Protein AF-A0A969BXG9-F1 (afdb_monomer)

pLDDT: mean 94.07, std 4.61, range [75.12, 98.62]

Radius of gyration: 16.67 Å; Cα contacts (8 Å, |Δi|>4): 117; chains: 1; bounding box: 41×25×50 Å

Nearest PDB structures (foldseek):
  7q1f-assembly1_D  TM=4.682E-01  e=5.536E-02  synthetic construct
  7p0h-assembly2_B  TM=5.120E-01  e=1.020E-01  synthetic construct
  6gx7-assembly2_F  TM=4.662E-01  e=1.612E-01  synthetic construct
  4xvp-assembly3_F  TM=4.570E-01  e=4.695E-01  synthetic construct
  4xl5-assembly1_C  TM=4.789E-01  e=8.647E-01  synthetic construct

Structure (mmCIF, N/CA/C/O backbone):
data_AF-A0A969BXG9-F1
#
_entry.id   AF-A0A969BXG9-F1
#
loop_
_atom_site.group_PDB
_atom_site.id
_atom_site.type_symbol
_atom_site.label_atom_id
_atom_site.label_alt_id
_atom_site.label_comp_id
_atom_site.label_asym_id
_atom_site.label_entity_id
_atom_site.label_seq_id
_atom_site.pdbx_PDB_ins_code
_atom_site.Cartn_x
_atom_site.Cartn_y
_atom_site.Cartn_z
_atom_site.occupancy
_atom_site.B_iso_or_equiv
_atom_site.auth_seq_id
_atom_site.auth_comp_id
_atom_site.auth_asym_id
_atom_site.auth_atom_id
_atom_site.pdbx_PDB_model_num
ATOM 1 N N . MET A 1 1 ? 22.094 8.170 -8.295 1.00 75.12 1 MET A N 1
ATOM 2 C CA . MET A 1 1 ? 21.754 6.848 -8.864 1.00 75.12 1 MET A CA 1
ATOM 3 C C . MET A 1 1 ? 21.873 6.919 -10.379 1.00 75.12 1 MET A C 1
ATOM 5 O O . MET A 1 1 ? 21.430 7.909 -10.946 1.00 75.12 1 MET A O 1
ATOM 9 N N . LYS A 1 2 ? 22.481 5.921 -11.031 1.00 87.69 2 LYS A N 1
ATOM 10 C CA . LYS A 1 2 ? 22.507 5.806 -12.498 1.00 87.69 2 LYS A CA 1
ATOM 11 C C . LYS A 1 2 ? 21.733 4.547 -12.877 1.00 87.69 2 LYS A C 1
ATOM 13 O O . LYS A 1 2 ? 22.142 3.460 -12.489 1.00 87.69 2 LYS A O 1
ATOM 18 N N . VAL A 1 3 ? 20.622 4.705 -13.590 1.00 90.44 3 VAL A N 1
ATOM 19 C CA . VAL A 1 3 ? 19.764 3.586 -14.006 1.00 90.44 3 VAL A CA 1
ATOM 20 C C . VAL A 1 3 ? 20.215 3.099 -15.380 1.00 90.44 3 VAL A C 1
ATOM 22 O O . VAL A 1 3 ? 20.352 3.900 -16.306 1.00 90.44 3 VAL A O 1
ATOM 25 N N . ASN A 1 4 ? 20.455 1.793 -15.524 1.00 93.38 4 ASN A N 1
ATOM 26 C CA . ASN A 1 4 ? 20.620 1.178 -16.837 1.00 93.38 4 ASN A CA 1
ATOM 27 C C . ASN A 1 4 ? 19.242 0.778 -17.378 1.00 93.38 4 ASN A C 1
ATOM 29 O O . ASN A 1 4 ? 18.777 -0.338 -17.155 1.00 93.38 4 ASN A O 1
ATOM 33 N N . TRP A 1 5 ? 18.605 1.705 -18.093 1.00 91.69 5 TRP A N 1
ATOM 34 C CA . TRP A 1 5 ? 17.248 1.538 -18.618 1.00 91.69 5 TRP A CA 1
ATOM 35 C C . TRP A 1 5 ? 17.080 0.299 -19.501 1.00 91.69 5 TRP A C 1
ATOM 37 O O . TRP A 1 5 ? 16.041 -0.345 -19.447 1.00 91.69 5 TRP A O 1
ATOM 47 N N . SER A 1 6 ? 18.113 -0.081 -20.261 1.00 91.50 6 SER A N 1
ATOM 48 C CA . SER A 1 6 ? 18.053 -1.254 -21.142 1.00 91.50 6 SER A CA 1
ATOM 49 C C . SER A 1 6 ? 18.028 -2.584 -20.385 1.00 91.50 6 SER A C 1
ATOM 51 O O . SER A 1 6 ? 17.373 -3.523 -20.829 1.00 91.50 6 SER A O 1
ATOM 53 N N . ILE A 1 7 ? 18.720 -2.671 -19.243 1.00 91.56 7 ILE A N 1
ATOM 54 C CA . ILE A 1 7 ? 18.687 -3.859 -18.380 1.00 91.56 7 ILE A CA 1
ATOM 55 C C . ILE A 1 7 ? 17.342 -3.918 -17.659 1.00 91.56 7 ILE A C 1
ATOM 57 O O . ILE A 1 7 ? 16.661 -4.935 -17.736 1.00 91.56 7 ILE A O 1
ATOM 61 N N . LEU A 1 8 ? 16.916 -2.800 -17.067 1.00 92.19 8 LEU A N 1
ATOM 62 C CA . LEU A 1 8 ? 15.654 -2.717 -16.333 1.00 92.19 8 LEU A CA 1
ATOM 63 C C . LEU A 1 8 ? 14.441 -3.055 -17.215 1.00 92.19 8 LEU A C 1
ATOM 65 O O . LEU A 1 8 ? 13.549 -3.789 -16.800 1.00 92.19 8 LEU A O 1
ATOM 69 N N . ALA A 1 9 ? 14.427 -2.580 -18.463 1.00 92.31 9 ALA A N 1
ATOM 70 C CA . ALA A 1 9 ? 13.372 -2.913 -19.416 1.00 92.31 9 ALA A CA 1
ATOM 71 C C . ALA A 1 9 ? 13.331 -4.416 -19.758 1.00 92.31 9 ALA A C 1
ATOM 73 O O . ALA A 1 9 ? 12.254 -4.969 -19.974 1.00 92.31 9 ALA A O 1
ATOM 74 N N . ARG A 1 10 ? 14.479 -5.111 -19.776 1.00 91.06 10 ARG A N 1
ATOM 75 C CA . ARG A 1 10 ? 14.521 -6.574 -19.968 1.00 91.06 10 ARG A CA 1
ATOM 76 C C . ARG A 1 10 ? 14.022 -7.323 -18.739 1.00 91.06 10 ARG A C 1
ATOM 78 O O . ARG A 1 10 ? 13.268 -8.276 -18.890 1.00 91.06 10 ARG A O 1
ATOM 85 N N . GLU A 1 11 ? 14.413 -6.889 -17.544 1.00 89.94 11 GLU A N 1
ATOM 86 C CA . GLU A 1 11 ? 13.972 -7.487 -16.275 1.00 89.94 11 GLU A CA 1
ATOM 87 C C . GLU A 1 11 ? 12.454 -7.385 -16.092 1.00 89.94 11 GLU A C 1
ATOM 89 O O . GLU A 1 11 ? 11.818 -8.330 -15.631 1.00 89.94 11 GLU A O 1
ATOM 94 N N . LEU A 1 12 ? 11.864 -6.267 -16.520 1.00 88.50 12 LEU A N 1
ATOM 95 C CA . LEU A 1 12 ? 10.418 -6.039 -16.488 1.00 88.50 12 LEU A CA 1
ATOM 96 C C . LEU A 1 12 ? 9.681 -6.594 -17.718 1.00 88.50 12 LEU A C 1
ATOM 98 O O . LEU A 1 12 ? 8.464 -6.452 -17.819 1.00 88.50 12 LEU A O 1
ATOM 102 N N . GLY A 1 13 ? 10.398 -7.209 -18.665 1.00 90.38 13 GLY A N 1
ATOM 103 C CA . GLY A 1 13 ? 9.819 -7.780 -19.882 1.00 90.38 13 GLY A CA 1
ATOM 104 C C . GLY A 1 13 ? 9.213 -6.751 -20.843 1.00 90.38 13 GLY A C 1
ATOM 105 O O . GLY A 1 13 ? 8.409 -7.117 -21.697 1.00 90.38 13 GLY A O 1
ATOM 106 N N . THR A 1 14 ? 9.574 -5.470 -20.718 1.00 92.19 14 THR A N 1
ATOM 107 C CA . THR A 1 14 ? 9.090 -4.392 -21.594 1.00 92.19 14 THR A CA 1
ATOM 108 C C . THR A 1 14 ? 9.941 -4.211 -22.845 1.00 92.19 14 THR A C 1
ATOM 110 O O . THR A 1 14 ? 9.475 -3.594 -23.798 1.00 92.19 14 THR A O 1
ATOM 113 N N . LEU A 1 15 ? 11.151 -4.776 -22.873 1.00 92.50 15 LEU A N 1
ATOM 114 C CA . LEU A 1 15 ? 11.992 -4.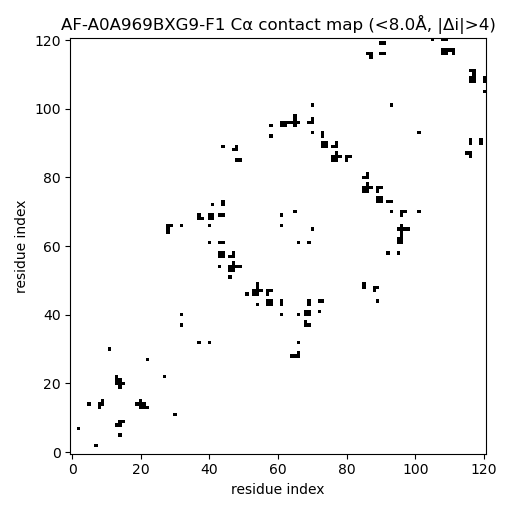876 -24.065 1.00 92.50 15 LEU A CA 1
ATOM 115 C C . LEU A 1 15 ? 12.041 -6.334 -24.541 1.00 92.50 15 LEU A C 1
ATOM 117 O O . LEU A 1 15 ? 12.740 -7.159 -23.947 1.00 92.50 15 LEU A O 1
ATOM 121 N N . ILE A 1 16 ? 11.295 -6.641 -25.606 1.00 81.31 16 ILE A N 1
ATOM 122 C CA . ILE A 1 16 ? 11.150 -8.003 -26.150 1.00 81.31 16 ILE A CA 1
ATOM 123 C C . ILE A 1 16 ? 12.344 -8.341 -27.053 1.00 81.31 16 ILE A C 1
ATOM 125 O O . ILE A 1 16 ? 12.943 -9.410 -26.937 1.00 81.31 16 ILE A O 1
ATOM 129 N N . ASP A 1 17 ? 12.735 -7.401 -27.914 1.00 82.62 17 ASP A N 1
ATOM 130 C CA . ASP A 1 17 ? 13.922 -7.474 -28.768 1.00 82.62 17 ASP A CA 1
ATOM 13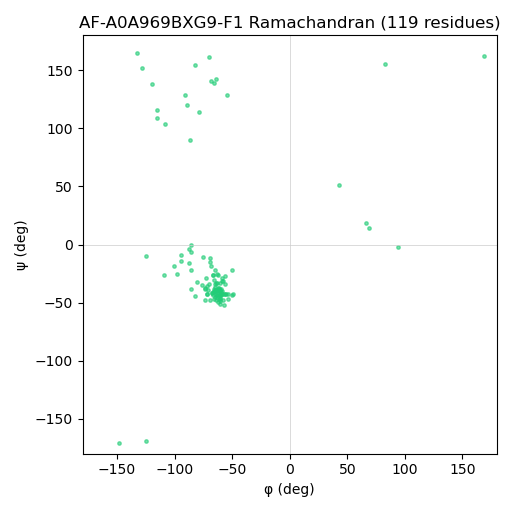1 C C . ASP A 1 17 ? 14.507 -6.067 -29.005 1.00 82.62 17 ASP A C 1
ATOM 133 O O . ASP A 1 17 ? 14.132 -5.110 -28.335 1.00 82.62 17 ASP A O 1
ATOM 137 N N . SER A 1 18 ? 15.479 -5.922 -29.910 1.00 77.31 18 SER A N 1
ATOM 138 C CA . SER A 1 18 ? 16.149 -4.637 -30.163 1.00 77.31 18 SER A CA 1
ATOM 139 C C . SER A 1 18 ? 15.282 -3.562 -30.832 1.00 77.31 18 SER A C 1
ATOM 141 O O . SER A 1 18 ? 15.737 -2.426 -30.929 1.00 77.31 18 SER A O 1
ATOM 143 N N . GLN A 1 19 ? 14.103 -3.905 -31.354 1.00 80.62 19 GLN A N 1
ATOM 144 C CA . GLN A 1 19 ? 13.203 -2.977 -32.052 1.00 80.62 19 GLN A CA 1
ATOM 145 C C . GLN A 1 19 ? 11.785 -2.938 -31.470 1.00 80.62 19 GLN A C 1
ATOM 147 O O . GLN A 1 19 ? 11.006 -2.069 -31.853 1.00 80.62 19 GLN A O 1
ATOM 152 N N . ASN A 1 20 ? 11.446 -3.852 -30.560 1.00 88.19 20 ASN A N 1
ATOM 153 C CA . ASN A 1 20 ? 10.117 -3.959 -29.979 1.00 88.19 20 ASN A CA 1
ATOM 154 C C . ASN A 1 20 ? 10.138 -3.669 -28.471 1.00 88.19 20 ASN A C 1
ATOM 156 O O . ASN A 1 20 ? 10.629 -4.476 -27.671 1.00 88.19 20 ASN A O 1
ATOM 160 N N . GLU A 1 21 ? 9.580 -2.517 -28.097 1.00 91.88 21 GLU A N 1
ATOM 161 C CA . GLU A 1 21 ? 9.469 -2.057 -26.715 1.00 91.88 21 GLU A CA 1
ATOM 162 C C . GLU A 1 21 ? 8.039 -1.640 -26.353 1.00 91.88 21 GLU A C 1
ATOM 164 O O . GLU A 1 21 ? 7.249 -1.213 -27.197 1.00 91.88 21 GLU A O 1
ATOM 169 N N . MET A 1 22 ? 7.710 -1.764 -25.069 1.00 90.06 22 MET A N 1
ATOM 170 C CA . MET A 1 22 ? 6.418 -1.399 -24.502 1.00 90.06 22 MET A CA 1
ATOM 171 C C . MET A 1 22 ? 6.588 -0.324 -23.432 1.00 90.06 22 MET A C 1
ATOM 173 O O . MET A 1 22 ? 7.464 -0.399 -22.572 1.00 90.06 22 MET A O 1
ATOM 177 N N . GLY A 1 23 ? 5.689 0.655 -23.450 1.00 89.56 23 GLY A N 1
ATOM 178 C CA . GLY A 1 23 ? 5.583 1.689 -22.429 1.00 89.56 23 GLY A CA 1
ATOM 179 C C . GLY A 1 23 ? 4.138 1.863 -21.981 1.00 89.56 23 GLY A C 1
ATOM 180 O O . GLY A 1 23 ? 3.203 1.404 -22.633 1.00 89.56 23 GLY A O 1
ATOM 181 N N . GLY A 1 24 ? 3.944 2.530 -20.849 1.00 91.25 24 GLY A N 1
ATOM 182 C CA . GLY A 1 24 ? 2.616 2.808 -20.314 1.00 91.25 24 GLY A CA 1
ATOM 183 C C . GLY A 1 24 ? 2.685 3.340 -18.891 1.00 91.25 24 GLY A C 1
ATOM 184 O O . GLY A 1 24 ? 3.700 3.181 -18.214 1.00 91.25 24 GLY A O 1
ATOM 185 N N . SER A 1 25 ? 1.606 3.972 -18.430 1.00 89.06 25 SER A N 1
ATOM 186 C CA . SER A 1 25 ? 1.543 4.525 -17.072 1.00 89.06 25 SER A CA 1
ATOM 187 C C . SER A 1 25 ? 1.717 3.445 -16.002 1.00 89.06 25 SER A C 1
ATOM 189 O O . SER A 1 25 ? 2.505 3.640 -15.081 1.00 89.06 25 SER A O 1
ATOM 191 N N . ASP A 1 26 ? 1.076 2.286 -16.171 1.00 88.31 26 ASP A N 1
ATOM 192 C CA . ASP A 1 26 ? 1.184 1.164 -15.229 1.00 88.31 26 ASP A CA 1
ATOM 193 C C . ASP A 1 26 ? 2.606 0.586 -15.185 1.00 88.31 26 ASP A C 1
ATOM 195 O O . ASP A 1 26 ? 3.121 0.283 -14.111 1.00 88.31 26 ASP A O 1
ATOM 199 N N . LEU A 1 27 ? 3.274 0.483 -16.340 1.00 91.31 27 LEU A N 1
ATOM 200 C CA . LEU A 1 27 ? 4.674 0.054 -16.418 1.00 91.31 27 LEU A CA 1
ATOM 201 C C . LEU A 1 27 ? 5.608 1.080 -15.765 1.00 91.31 27 LEU A C 1
ATOM 203 O O . LEU A 1 27 ? 6.518 0.703 -15.033 1.00 91.31 27 LEU A O 1
ATOM 207 N N . GLY A 1 28 ? 5.365 2.377 -15.973 1.00 92.94 28 GLY A N 1
ATOM 208 C CA . GLY A 1 28 ? 6.130 3.445 -15.328 1.00 92.94 28 GLY A CA 1
ATOM 209 C C . GLY A 1 28 ? 6.007 3.417 -13.803 1.00 92.94 28 GLY A C 1
ATOM 210 O O . GLY A 1 28 ? 6.998 3.595 -13.099 1.00 92.94 28 GLY A O 1
ATOM 211 N N . ILE A 1 29 ? 4.814 3.128 -13.287 1.00 90.50 29 ILE A N 1
ATOM 212 C CA . ILE A 1 29 ? 4.580 2.926 -11.855 1.00 90.50 29 ILE A CA 1
ATOM 213 C C . ILE A 1 29 ? 5.350 1.706 -11.336 1.00 90.50 29 ILE A C 1
ATOM 215 O O . ILE A 1 29 ? 6.047 1.821 -10.332 1.00 90.50 29 ILE A O 1
ATOM 219 N N . GLN A 1 30 ? 5.281 0.566 -12.031 1.00 89.75 30 GLN A N 1
ATOM 220 C CA . GLN A 1 30 ? 6.016 -0.646 -11.641 1.00 89.75 30 GLN A CA 1
ATOM 221 C C . GLN A 1 30 ? 7.531 -0.416 -11.617 1.00 89.75 30 GLN A C 1
ATOM 223 O O . GLN A 1 30 ? 8.213 -0.885 -10.709 1.00 89.75 30 GLN A O 1
ATOM 228 N N . VAL A 1 31 ? 8.059 0.353 -12.574 1.00 93.88 31 VAL A N 1
ATOM 2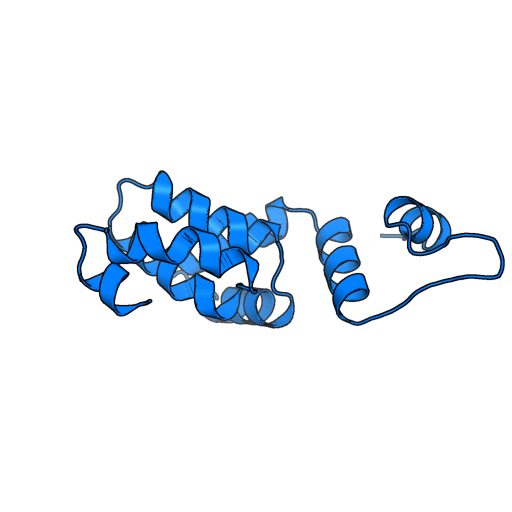29 C CA . VAL A 1 31 ? 9.463 0.784 -12.594 1.00 93.88 31 VAL A CA 1
ATOM 230 C C . VAL A 1 31 ? 9.804 1.623 -11.363 1.00 93.88 31 VAL A C 1
ATOM 232 O O . VAL A 1 31 ? 10.832 1.385 -10.735 1.00 93.88 31 VAL A O 1
ATOM 235 N N . ILE A 1 32 ? 8.967 2.604 -11.010 1.00 94.38 32 ILE A N 1
ATOM 236 C CA . ILE A 1 32 ? 9.187 3.434 -9.817 1.00 94.38 32 ILE A CA 1
ATOM 237 C C . ILE A 1 32 ? 9.183 2.558 -8.565 1.00 94.38 32 ILE A C 1
ATOM 239 O O . ILE A 1 32 ? 10.063 2.711 -7.719 1.00 94.38 32 ILE A O 1
ATOM 243 N N . GLU A 1 33 ? 8.239 1.620 -8.473 1.00 93.38 33 GLU A N 1
ATOM 244 C CA . GLU A 1 33 ? 8.170 0.687 -7.355 1.00 93.38 33 GLU A CA 1
ATOM 245 C C . GLU A 1 33 ? 9.439 -0.167 -7.250 1.00 93.38 33 GLU A C 1
ATOM 247 O O . GLU A 1 33 ? 10.039 -0.269 -6.182 1.00 93.38 33 GLU A O 1
ATOM 252 N N . HIS A 1 34 ? 9.905 -0.702 -8.378 1.00 92.56 34 HIS A N 1
ATOM 253 C CA . HIS A 1 34 ? 11.135 -1.482 -8.452 1.00 92.56 34 HIS A CA 1
ATOM 254 C C . HIS A 1 34 ? 12.379 -0.671 -8.049 1.00 92.56 34 HIS A C 1
ATOM 256 O O . HIS A 1 34 ? 13.239 -1.177 -7.335 1.00 92.56 34 HIS A O 1
ATOM 262 N N . LEU A 1 35 ? 12.484 0.589 -8.485 1.00 94.31 35 LEU A N 1
ATOM 263 C CA . LEU A 1 35 ? 13.640 1.448 -8.203 1.00 94.31 35 LEU A CA 1
ATOM 264 C C . LEU A 1 35 ? 13.712 1.912 -6.744 1.00 94.31 35 LEU A C 1
ATOM 266 O O . LEU A 1 35 ? 14.812 2.085 -6.221 1.00 94.31 35 LEU A O 1
ATOM 270 N N . LEU A 1 36 ? 12.563 2.166 -6.115 1.00 94.56 36 LEU A N 1
ATOM 271 C CA . LEU A 1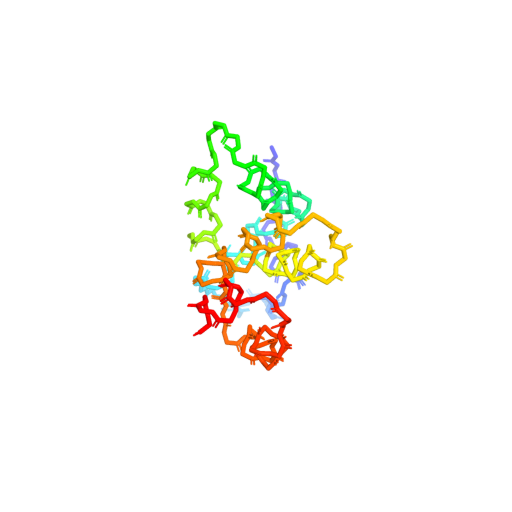 36 ? 12.491 2.604 -4.718 1.00 94.56 36 LEU A CA 1
ATOM 272 C C . LEU A 1 36 ? 12.492 1.426 -3.732 1.00 94.56 36 LEU A C 1
ATOM 274 O O . LEU A 1 36 ? 12.885 1.607 -2.582 1.00 94.56 36 LEU A O 1
ATOM 278 N N . GLY A 1 37 ? 12.106 0.233 -4.191 1.00 95.12 37 GLY A N 1
ATOM 279 C CA . GLY A 1 37 ? 11.975 -0.967 -3.371 1.00 95.12 37 GLY A CA 1
ATOM 280 C C . GLY A 1 37 ? 10.637 -1.032 -2.632 1.00 95.12 37 GLY A C 1
ATOM 281 O O . GLY A 1 37 ? 10.005 -0.010 -2.363 1.00 95.12 37 GLY A O 1
ATOM 282 N N . SER A 1 38 ? 10.209 -2.250 -2.285 1.00 95.19 38 SER A N 1
ATOM 283 C CA . SER A 1 38 ? 8.974 -2.487 -1.520 1.00 95.19 38 SER A CA 1
ATOM 284 C C . SER A 1 38 ? 8.977 -1.744 -0.188 1.00 95.19 38 SER A C 1
ATOM 286 O O . SER A 1 38 ? 7.994 -1.086 0.147 1.00 95.19 38 SER A O 1
ATOM 288 N N . ASP A 1 39 ? 10.114 -1.765 0.508 1.00 97.50 39 ASP A N 1
ATOM 289 C CA . ASP A 1 39 ? 10.279 -1.204 1.847 1.00 97.50 39 ASP A CA 1
ATOM 290 C C . ASP A 1 39 ? 9.948 0.293 1.890 1.00 97.50 39 ASP A C 1
ATOM 292 O O . ASP A 1 39 ? 9.465 0.786 2.905 1.00 97.50 39 ASP A O 1
ATOM 296 N N . PHE A 1 40 ? 10.180 1.032 0.797 1.00 97.75 40 PHE A N 1
ATOM 297 C CA . PHE A 1 40 ? 9.831 2.451 0.716 1.00 97.75 40 PHE A CA 1
ATOM 298 C C . PHE A 1 40 ? 8.316 2.669 0.835 1.00 97.75 40 PHE A C 1
ATOM 300 O O . PHE A 1 40 ? 7.863 3.569 1.542 1.00 97.75 40 PHE A O 1
ATOM 307 N N . PHE A 1 41 ? 7.517 1.845 0.155 1.00 97.69 41 PHE A N 1
ATOM 308 C CA . PHE A 1 41 ? 6.058 1.965 0.183 1.00 97.69 41 PHE A CA 1
ATOM 309 C C . PHE A 1 41 ? 5.455 1.336 1.431 1.00 97.69 41 PHE A C 1
ATOM 311 O O . PHE A 1 41 ? 4.451 1.842 1.924 1.00 97.69 41 PHE A O 1
ATOM 318 N N . GLU A 1 42 ? 6.070 0.279 1.958 1.00 97.94 42 GLU A N 1
ATOM 319 C CA . GLU A 1 42 ? 5.707 -0.304 3.251 1.00 97.94 42 GLU A CA 1
ATOM 320 C C . GLU A 1 42 ? 5.882 0.732 4.371 1.00 97.94 42 GLU A C 1
ATOM 322 O O . GLU A 1 42 ? 4.934 0.996 5.108 1.00 97.94 42 GLU A O 1
ATOM 327 N N . GLN A 1 43 ? 7.014 1.442 4.404 1.00 98.12 43 GLN A N 1
ATOM 328 C CA . GLN A 1 43 ? 7.239 2.557 5.333 1.00 98.12 43 GLN A CA 1
ATOM 329 C C . GLN A 1 43 ? 6.249 3.710 5.129 1.00 98.12 43 GLN A C 1
ATOM 331 O O . GLN A 1 43 ? 5.790 4.307 6.098 1.00 98.12 43 GLN A O 1
ATOM 336 N N . ALA A 1 44 ? 5.882 4.037 3.886 1.00 98.25 44 ALA A N 1
ATOM 337 C CA . ALA A 1 44 ? 4.873 5.065 3.629 1.00 98.25 44 ALA A CA 1
ATOM 338 C C . ALA A 1 44 ? 3.484 4.661 4.160 1.00 98.25 44 ALA A C 1
ATOM 340 O O . ALA A 1 44 ? 2.747 5.511 4.659 1.00 98.25 44 ALA A O 1
ATOM 341 N N . VAL A 1 45 ? 3.130 3.375 4.064 1.00 98.50 45 VAL A N 1
ATOM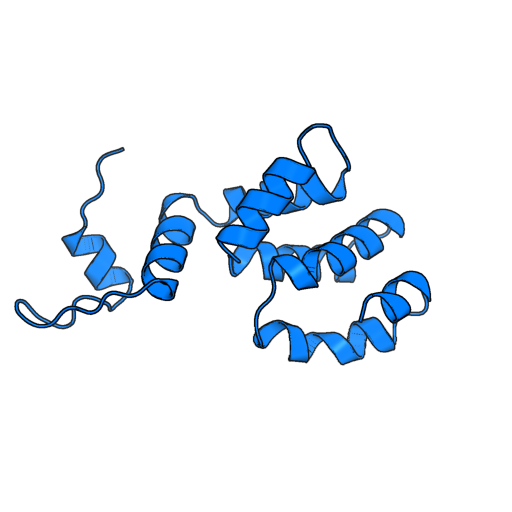 342 C CA . VAL A 1 45 ? 1.901 2.830 4.657 1.00 98.50 45 VAL A CA 1
ATOM 343 C C . VAL A 1 45 ? 1.973 2.909 6.178 1.00 98.50 45 VAL A C 1
ATOM 345 O O . VAL A 1 45 ? 1.035 3.406 6.791 1.00 98.50 45 VAL A O 1
ATOM 348 N N . GLU A 1 46 ? 3.082 2.490 6.785 1.00 98.44 46 GLU A N 1
ATOM 349 C CA . GLU A 1 46 ? 3.281 2.570 8.238 1.00 98.44 46 GLU A CA 1
ATOM 350 C C . GLU A 1 46 ? 3.190 4.008 8.753 1.00 98.44 46 GLU A C 1
ATOM 352 O O . GLU A 1 46 ? 2.504 4.259 9.740 1.00 98.44 46 GLU A O 1
ATOM 357 N N . HIS A 1 47 ? 3.795 4.965 8.043 1.00 98.62 47 HIS A N 1
ATOM 358 C CA . HIS A 1 47 ? 3.733 6.390 8.382 1.00 98.62 47 HIS A CA 1
ATOM 359 C C . HIS A 1 47 ? 2.319 6.969 8.273 1.00 98.62 47 HIS A C 1
ATOM 361 O O . HIS A 1 47 ? 1.940 7.863 9.026 1.00 98.62 47 HIS A O 1
ATOM 367 N N . TYR A 1 48 ? 1.520 6.486 7.318 1.00 98.44 48 TYR A N 1
ATOM 368 C CA . TYR A 1 48 ? 0.111 6.862 7.248 1.00 98.44 48 TYR A CA 1
ATOM 369 C C . TYR A 1 48 ? -0.681 6.262 8.414 1.00 98.44 48 TYR A C 1
ATOM 371 O O . TYR A 1 48 ? -1.420 6.978 9.087 1.00 98.44 48 TYR A O 1
ATOM 379 N N . VAL A 1 49 ? -0.495 4.965 8.669 1.00 98.38 49 VAL A N 1
ATOM 380 C CA . VAL A 1 49 ? -1.200 4.212 9.714 1.00 98.38 49 VAL A CA 1
ATOM 381 C C . VAL A 1 49 ? -0.870 4.730 11.117 1.00 98.38 49 VAL A C 1
ATOM 383 O O . VAL A 1 49 ? -1.750 4.742 11.973 1.00 98.38 49 VAL A O 1
ATOM 386 N N . SER A 1 50 ? 0.353 5.212 11.355 1.00 97.38 50 SER A N 1
ATOM 387 C CA . SER A 1 50 ? 0.742 5.824 12.633 1.00 97.38 50 SER A CA 1
ATOM 388 C C . SER A 1 50 ? 0.066 7.176 12.896 1.00 97.38 50 SER A C 1
ATOM 390 O O . SER A 1 50 ? 0.080 7.657 14.029 1.00 97.38 50 SER A O 1
ATOM 392 N N . GLY A 1 51 ? -0.524 7.806 11.872 1.00 95.56 51 GLY A N 1
ATOM 393 C CA . GLY A 1 51 ? -1.171 9.114 11.983 1.00 95.56 51 GLY A CA 1
ATOM 394 C C . GLY A 1 51 ? -0.196 10.274 12.222 1.00 95.56 51 GLY A C 1
ATOM 395 O O . GLY A 1 51 ? -0.620 11.369 12.596 1.00 95.56 51 GLY A O 1
ATOM 396 N N . GLU A 1 52 ? 1.105 10.060 12.020 1.00 95.62 52 GLU A N 1
ATOM 397 C CA . GLU A 1 52 ? 2.133 11.069 12.262 1.00 95.62 52 GLU A CA 1
ATOM 398 C C . GLU A 1 52 ? 2.090 12.225 11.248 1.00 95.62 52 GLU A C 1
ATOM 400 O O . GLU A 1 52 ? 1.538 12.132 10.148 1.00 95.62 52 GLU A O 1
ATOM 405 N N . ALA A 1 53 ? 2.713 13.355 11.602 1.00 98.06 53 ALA A N 1
ATOM 406 C CA . ALA A 1 53 ? 2.812 14.503 10.708 1.00 98.06 53 ALA A CA 1
ATOM 407 C C . ALA A 1 53 ? 3.429 14.093 9.356 1.00 98.06 53 ALA A C 1
ATOM 409 O O . ALA A 1 53 ? 4.484 13.465 9.297 1.00 98.06 53 ALA A O 1
ATOM 410 N N . GLY A 1 54 ? 2.761 14.453 8.258 1.00 98.00 54 GLY A N 1
ATOM 411 C CA . GLY A 1 54 ? 3.152 14.033 6.908 1.00 98.00 54 GLY A CA 1
ATOM 412 C C . GLY A 1 54 ? 2.444 12.775 6.393 1.00 98.00 54 GLY A C 1
ATOM 413 O O . GLY A 1 54 ? 2.628 12.440 5.224 1.00 98.00 54 GLY A O 1
ATOM 414 N N . SER A 1 55 ? 1.585 12.133 7.191 1.00 97.56 55 SER A N 1
ATOM 415 C CA . SER A 1 55 ? 0.730 11.009 6.774 1.00 97.56 55 SER A CA 1
ATOM 416 C C . SER A 1 55 ? -0.056 11.297 5.490 1.00 97.56 55 SER A C 1
ATOM 418 O O . SER A 1 55 ? -0.050 10.489 4.566 1.00 97.56 55 SER A O 1
ATOM 420 N N . GLU A 1 56 ? -0.638 12.488 5.349 1.00 97.62 56 GLU A N 1
ATOM 421 C CA . GLU A 1 56 ? -1.367 12.878 4.131 1.00 97.62 56 GLU A CA 1
ATOM 422 C C . GLU A 1 56 ? -0.474 12.992 2.887 1.00 97.62 56 GLU A C 1
ATOM 424 O O . GLU A 1 56 ? -0.918 12.729 1.763 1.00 97.62 56 GLU A O 1
ATOM 429 N N . LEU A 1 57 ? 0.803 13.350 3.062 1.00 97.94 57 LEU A N 1
AT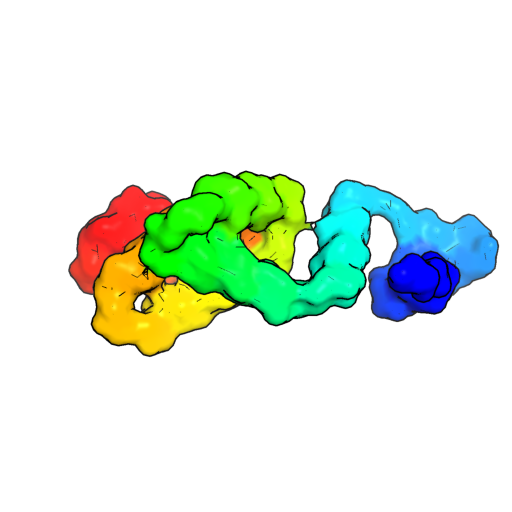OM 430 C CA . LEU A 1 57 ? 1.763 13.351 1.961 1.00 97.94 57 LEU A CA 1
ATOM 431 C C . LEU A 1 57 ? 2.119 11.914 1.566 1.00 97.94 57 LEU A C 1
ATOM 433 O O . LEU A 1 57 ? 2.126 11.603 0.374 1.00 97.94 57 LEU A O 1
ATOM 437 N N . ALA A 1 58 ? 2.332 11.031 2.547 1.00 98.06 58 ALA A N 1
ATOM 438 C CA . ALA A 1 58 ? 2.528 9.604 2.304 1.00 98.06 58 ALA A CA 1
ATOM 439 C C . ALA A 1 58 ? 1.319 9.001 1.566 1.00 98.06 58 ALA A C 1
ATOM 441 O O . ALA A 1 58 ? 1.485 8.395 0.505 1.00 98.06 58 ALA A O 1
ATOM 442 N N . ARG A 1 59 ? 0.092 9.283 2.031 1.00 97.50 59 ARG A N 1
ATOM 443 C CA . ARG A 1 59 ? -1.156 8.893 1.356 1.00 97.50 59 ARG A CA 1
ATOM 444 C C . ARG A 1 59 ? -1.219 9.418 -0.071 1.00 97.50 59 ARG A C 1
ATOM 446 O O . ARG A 1 59 ? -1.617 8.684 -0.966 1.00 97.50 59 ARG A O 1
ATOM 453 N N . SER A 1 60 ? -0.815 10.663 -0.314 1.00 97.38 60 SER A N 1
ATOM 454 C CA . SER A 1 60 ? -0.832 11.258 -1.657 1.00 97.38 60 SER A CA 1
ATOM 455 C C . SER A 1 60 ? 0.139 10.563 -2.618 1.00 97.38 60 SER A C 1
ATOM 457 O O . SER A 1 60 ? -0.212 10.317 -3.774 1.00 97.38 60 SER A O 1
ATOM 459 N N . VAL A 1 61 ? 1.338 10.200 -2.148 1.00 96.25 61 VAL A N 1
ATOM 460 C CA . VAL A 1 61 ? 2.307 9.401 -2.920 1.00 96.25 61 VAL A CA 1
ATOM 461 C C . VAL A 1 61 ? 1.723 8.027 -3.240 1.00 96.25 61 VAL A C 1
ATOM 463 O O . VAL A 1 61 ? 1.702 7.612 -4.401 1.00 96.25 61 VAL A O 1
ATOM 466 N N . LEU A 1 62 ? 1.191 7.353 -2.223 1.00 97.00 62 LEU A N 1
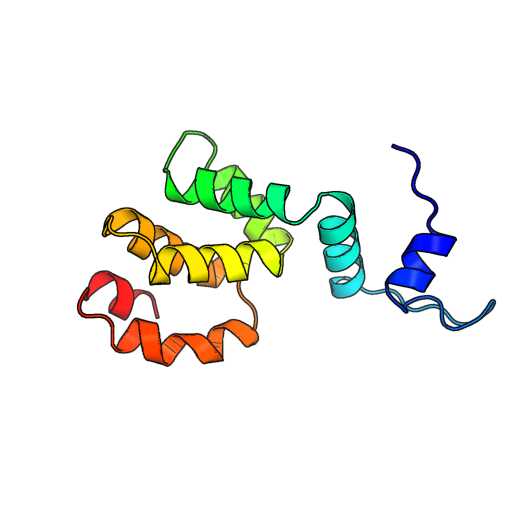ATOM 467 C CA . LEU A 1 62 ? 0.587 6.033 -2.345 1.00 97.00 62 LEU A CA 1
ATOM 468 C C . LEU A 1 62 ? -0.651 6.036 -3.258 1.00 97.00 62 LEU A C 1
ATOM 470 O O . LEU A 1 62 ? -0.799 5.140 -4.081 1.00 97.00 62 LEU A O 1
ATOM 474 N N . LEU A 1 63 ? -1.489 7.072 -3.200 1.00 95.94 63 LEU A N 1
ATOM 475 C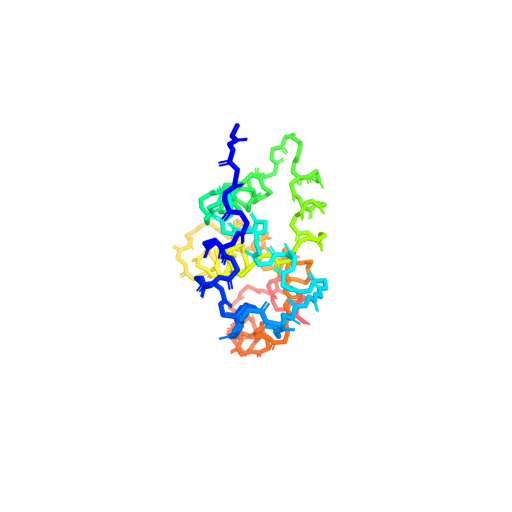 CA . LEU A 1 63 ? -2.636 7.270 -4.091 1.00 95.94 63 LEU A CA 1
ATOM 476 C C . LEU A 1 63 ? -2.203 7.458 -5.545 1.00 95.94 63 LEU A C 1
ATOM 478 O O . LEU A 1 63 ? -2.866 6.978 -6.467 1.00 95.94 63 LEU A O 1
ATOM 482 N N . ARG A 1 64 ? -1.110 8.196 -5.767 1.00 94.81 64 ARG A N 1
ATOM 483 C CA . ARG A 1 64 ? -0.639 8.504 -7.117 1.00 94.81 64 ARG A CA 1
ATOM 484 C C . ARG A 1 64 ? 0.003 7.300 -7.791 1.00 94.81 64 ARG A C 1
ATOM 486 O O . ARG A 1 64 ? -0.146 7.154 -9.004 1.00 94.81 64 ARG A O 1
ATOM 493 N N . LEU A 1 65 ? 0.727 6.496 -7.016 1.00 94.19 65 LEU A N 1
ATOM 494 C CA . LEU A 1 65 ? 1.511 5.374 -7.518 1.00 94.19 65 LEU A CA 1
ATOM 495 C C . LEU A 1 65 ? 0.788 4.033 -7.378 1.00 94.19 65 LEU A C 1
ATOM 497 O O . LEU A 1 65 ? 1.062 3.150 -8.167 1.00 94.19 65 LEU A O 1
ATOM 501 N N . ARG A 1 66 ? -0.143 3.866 -6.434 1.00 94.81 66 ARG A N 1
ATOM 502 C CA . ARG A 1 66 ? -0.867 2.602 -6.180 1.00 94.81 66 ARG A CA 1
ATOM 503 C C . ARG A 1 66 ? 0.048 1.365 -6.211 1.00 94.81 66 ARG A C 1
ATOM 505 O O . ARG A 1 66 ? -0.217 0.415 -6.954 1.00 94.81 66 ARG A O 1
ATOM 512 N N . PRO A 1 67 ? 1.162 1.393 -5.458 1.00 94.38 67 PRO A N 1
ATOM 513 C CA . PRO A 1 67 ? 2.155 0.328 -5.485 1.00 94.38 67 PRO A CA 1
ATOM 514 C C . PRO A 1 67 ? 1.546 -0.982 -4.978 1.00 94.38 67 PRO A C 1
ATOM 516 O O . PRO A 1 67 ? 0.773 -1.004 -4.013 1.00 94.38 67 PRO A O 1
ATOM 519 N N . TRP A 1 68 ? 1.932 -2.100 -5.590 1.00 94.00 68 TRP A N 1
ATOM 520 C CA . TRP A 1 68 ? 1.450 -3.415 -5.162 1.00 94.00 68 TRP A CA 1
ATOM 521 C C . TRP A 1 68 ? 1.945 -3.774 -3.755 1.00 94.00 68 TRP A C 1
ATOM 523 O O . TRP A 1 68 ? 1.191 -4.349 -2.969 1.00 94.00 68 TRP A O 1
ATOM 533 N N . SER A 1 69 ? 3.189 -3.425 -3.424 1.00 95.69 69 SER A N 1
ATOM 534 C CA . SER A 1 69 ? 3.774 -3.568 -2.083 1.00 95.69 69 SER A CA 1
ATOM 535 C C . SER A 1 69 ? 2.954 -2.832 -1.027 1.00 95.69 69 SER A C 1
ATOM 537 O O . SER A 1 69 ? 2.502 -3.471 -0.082 1.00 95.69 69 SER A O 1
ATOM 539 N N . GLY A 1 70 ? 2.651 -1.544 -1.231 1.00 96.62 70 GLY A N 1
ATOM 540 C CA . GLY A 1 70 ? 1.838 -0.764 -0.292 1.00 96.62 70 GLY A CA 1
ATOM 541 C C . GLY A 1 70 ? 0.438 -1.352 -0.082 1.00 96.62 70 GLY A C 1
ATOM 542 O O . GLY A 1 70 ? -0.010 -1.499 1.054 1.00 96.62 70 GLY A O 1
ATOM 543 N N . MET A 1 71 ? -0.234 -1.783 -1.154 1.00 96.56 71 MET A N 1
ATOM 544 C CA . MET A 1 71 ? -1.547 -2.424 -1.029 1.00 96.56 71 MET A CA 1
ATOM 545 C C . MET A 1 71 ? -1.482 -3.755 -0.257 1.00 96.56 71 MET A C 1
ATOM 547 O O . MET A 1 71 ? -2.321 -4.004 0.610 1.00 96.56 71 MET A O 1
ATOM 551 N N . LYS A 1 72 ? -0.483 -4.608 -0.525 1.00 97.50 72 LYS A N 1
ATOM 552 C CA . LYS A 1 72 ? -0.267 -5.839 0.257 1.00 97.50 72 LYS A CA 1
ATOM 553 C C . LYS A 1 72 ? 0.047 -5.542 1.720 1.00 97.50 72 LYS A C 1
ATOM 555 O O . LYS A 1 72 ? -0.402 -6.295 2.578 1.00 97.50 72 LYS A O 1
ATOM 560 N N . HIS A 1 73 ? 0.806 -4.483 2.000 1.00 98.12 73 HIS A N 1
ATOM 561 C CA . HIS A 1 73 ? 1.178 -4.122 3.368 1.00 98.12 73 HIS A CA 1
ATOM 562 C C . HIS A 1 73 ? -0.029 -3.673 4.182 1.00 98.12 73 HIS A C 1
ATOM 564 O O . HIS A 1 73 ? -0.211 -4.142 5.300 1.00 98.12 73 HIS A O 1
ATOM 570 N N . CYS A 1 74 ? -0.926 -2.877 3.588 1.00 98.19 74 CYS A N 1
ATOM 571 C CA . CYS A 1 74 ? -2.211 -2.534 4.208 1.00 98.19 74 CYS A CA 1
ATOM 572 C C . CYS A 1 74 ? -2.977 -3.802 4.616 1.00 98.19 74 CYS A C 1
ATOM 574 O O . CYS A 1 74 ? -3.447 -3.937 5.746 1.00 98.19 74 CYS A O 1
ATOM 576 N N . TYR A 1 75 ? -3.044 -4.780 3.710 1.00 97.81 75 TYR A N 1
ATOM 577 C CA . TYR A 1 75 ? -3.696 -6.052 3.997 1.00 97.81 75 TYR A CA 1
ATOM 578 C C . TYR A 1 75 ? -2.974 -6.862 5.086 1.00 97.81 75 TYR A C 1
ATOM 580 O O . TYR A 1 75 ? -3.618 -7.431 5.967 1.00 97.81 75 TYR A O 1
ATOM 588 N N . ALA A 1 76 ? -1.641 -6.882 5.075 1.00 98.12 76 ALA A N 1
ATOM 589 C CA . ALA A 1 76 ? -0.845 -7.544 6.105 1.00 98.12 76 ALA A CA 1
ATOM 590 C C . ALA A 1 76 ? -1.093 -6.939 7.499 1.00 98.12 76 ALA A C 1
ATOM 592 O O . ALA A 1 76 ? -1.302 -7.693 8.452 1.00 98.12 76 ALA A O 1
ATOM 593 N N . ILE A 1 77 ? -1.156 -5.606 7.611 1.00 98.44 77 ILE A N 1
ATOM 594 C CA . ILE A 1 77 ? -1.485 -4.900 8.861 1.00 98.44 77 ILE A CA 1
ATOM 595 C C . ILE A 1 77 ? -2.885 -5.290 9.342 1.00 98.44 77 ILE A C 1
ATOM 597 O O . ILE A 1 77 ? -3.035 -5.698 10.494 1.00 98.44 77 ILE A O 1
ATOM 601 N N . PHE A 1 78 ? -3.894 -5.262 8.463 1.00 97.94 78 PHE A N 1
ATOM 602 C CA . PHE A 1 78 ? -5.259 -5.689 8.799 1.00 97.94 78 PHE A CA 1
ATOM 603 C C . PHE A 1 78 ? -5.309 -7.110 9.394 1.00 97.94 78 PHE A C 1
ATOM 605 O O . PHE A 1 78 ? -6.033 -7.353 10.368 1.00 97.94 78 PHE A O 1
ATOM 612 N N . LYS A 1 79 ? -4.538 -8.047 8.821 1.00 97.94 79 LYS A N 1
ATOM 613 C CA . LYS A 1 79 ? -4.511 -9.458 9.240 1.00 97.94 79 LYS A CA 1
ATOM 614 C C . LYS A 1 79 ? -3.734 -9.706 10.529 1.00 97.94 79 LYS A C 1
ATOM 616 O O . LYS A 1 79 ? -4.088 -10.633 11.258 1.00 97.94 79 LYS A O 1
ATOM 621 N N . ALA A 1 80 ? -2.656 -8.963 10.768 1.00 97.50 80 ALA A N 1
ATOM 622 C CA . ALA A 1 80 ? -1.680 -9.288 11.807 1.00 97.50 80 ALA A CA 1
ATOM 623 C C . ALA A 1 80 ? -1.696 -8.337 13.011 1.00 97.50 80 ALA A C 1
ATOM 625 O O . ALA A 1 80 ? -1.301 -8.756 14.105 1.00 97.50 80 ALA A O 1
ATOM 626 N N . SER A 1 81 ? -2.125 -7.081 12.839 1.00 96.94 81 SER A N 1
ATOM 627 C CA . SER A 1 81 ? -2.110 -6.115 13.936 1.00 96.94 81 SER A CA 1
ATOM 628 C C . SER A 1 81 ? -3.123 -6.492 15.017 1.00 96.94 81 SER A C 1
ATOM 630 O O . SER A 1 81 ? -4.232 -6.953 14.749 1.00 96.94 81 SER A O 1
ATOM 632 N N . LYS A 1 82 ? -2.716 -6.293 16.272 1.00 95.88 82 LYS A N 1
ATOM 633 C CA . LYS A 1 82 ? -3.579 -6.437 17.454 1.00 95.88 82 LYS A CA 1
ATOM 634 C C . LYS A 1 82 ? -4.197 -5.104 17.880 1.00 95.88 82 LYS A C 1
ATOM 636 O O . LYS A 1 82 ? -5.035 -5.093 18.778 1.00 95.88 82 LYS A O 1
ATOM 641 N N . ASN A 1 83 ? -3.760 -4.003 17.277 1.00 96.50 83 ASN A N 1
ATOM 642 C CA . ASN A 1 83 ? -4.268 -2.667 17.532 1.00 96.50 83 ASN A CA 1
ATOM 643 C C . ASN A 1 83 ? -5.445 -2.398 16.584 1.00 96.50 83 ASN A C 1
ATOM 645 O O . ASN A 1 83 ? -5.281 -2.456 15.367 1.00 96.50 83 ASN A O 1
ATOM 649 N N . SER A 1 84 ? -6.634 -2.135 17.133 1.00 95.31 84 SER A N 1
ATOM 650 C CA . SER A 1 84 ? -7.840 -1.920 16.319 1.00 95.31 84 SER A CA 1
ATOM 651 C C . SER A 1 84 ? -7.691 -0.719 15.389 1.00 95.31 84 SER A C 1
ATOM 653 O O . SER A 1 84 ? -8.081 -0.804 14.228 1.00 95.31 84 SER A O 1
ATOM 655 N N . ASP A 1 85 ? -7.063 0.355 15.870 1.00 96.50 85 ASP A N 1
ATOM 656 C CA . ASP A 1 85 ? -6.917 1.592 15.108 1.00 96.50 85 ASP A CA 1
ATOM 657 C C . ASP A 1 85 ? -6.009 1.372 13.895 1.00 96.50 85 ASP A C 1
ATOM 659 O O . ASP A 1 85 ? -6.362 1.751 12.784 1.00 96.50 85 ASP A O 1
ATOM 663 N N . GLU A 1 86 ? -4.892 0.654 14.057 1.00 97.94 86 GLU A N 1
ATOM 664 C CA . GLU A 1 86 ? -3.999 0.325 12.935 1.00 97.94 86 GLU A CA 1
ATOM 665 C C . GLU A 1 86 ? -4.708 -0.493 11.852 1.00 97.94 86 GLU A C 1
ATOM 667 O O . GLU A 1 86 ? -4.513 -0.258 10.659 1.00 97.94 86 GLU A O 1
ATOM 672 N N . ARG A 1 87 ? -5.555 -1.448 12.259 1.00 97.88 87 ARG A N 1
ATOM 673 C CA . ARG A 1 87 ? -6.344 -2.257 11.320 1.00 97.88 87 ARG A CA 1
ATOM 674 C C . ARG A 1 87 ? -7.337 -1.391 10.555 1.00 97.88 87 ARG A C 1
ATOM 676 O O . ARG A 1 87 ? -7.441 -1.537 9.340 1.00 97.88 87 ARG A O 1
ATOM 683 N N . VAL A 1 88 ? -8.043 -0.500 11.253 1.00 98.00 88 VAL A N 1
ATOM 684 C CA . VAL A 1 88 ? -8.997 0.441 10.650 1.00 98.00 88 VAL A CA 1
ATOM 685 C C . VAL A 1 88 ? -8.284 1.359 9.662 1.00 98.00 88 VAL A C 1
ATOM 687 O O . VAL A 1 88 ? -8.689 1.413 8.505 1.00 98.00 88 VAL A O 1
ATOM 690 N N . MET A 1 89 ? -7.187 2.000 10.071 1.00 98.00 89 MET A N 1
ATOM 691 C CA . MET A 1 89 ? -6.413 2.908 9.218 1.00 98.00 89 MET A CA 1
ATOM 692 C C . MET A 1 89 ? -5.862 2.199 7.975 1.00 98.00 89 MET A C 1
ATOM 694 O O . MET A 1 89 ? -5.882 2.750 6.874 1.00 98.00 89 MET A O 1
ATOM 698 N N . ALA A 1 90 ? -5.398 0.955 8.117 1.00 97.75 90 ALA A N 1
ATOM 699 C CA . ALA A 1 90 ? -4.915 0.173 6.985 1.00 97.75 90 ALA A CA 1
ATOM 700 C C . ALA A 1 90 ? -6.034 -0.153 5.981 1.00 97.75 90 ALA A C 1
ATOM 702 O O . ALA A 1 90 ? -5.807 -0.088 4.772 1.00 97.75 90 ALA A O 1
ATOM 703 N N . VAL A 1 91 ? -7.246 -0.465 6.457 1.00 97.56 91 VAL A N 1
ATOM 704 C CA . VAL A 1 91 ? -8.413 -0.686 5.587 1.00 97.56 91 VAL A CA 1
ATOM 705 C C . VAL A 1 91 ? -8.893 0.626 4.959 1.00 97.56 91 VAL A C 1
ATOM 707 O O . VAL A 1 91 ? -9.196 0.646 3.770 1.00 97.56 91 VAL A O 1
ATOM 710 N N . GLU A 1 92 ? -8.887 1.735 5.700 1.00 96.62 92 GLU A N 1
ATOM 711 C CA . GLU A 1 92 ? -9.235 3.069 5.188 1.00 96.62 92 GLU A CA 1
ATOM 712 C C . GLU A 1 92 ? -8.299 3.514 4.053 1.00 96.62 92 GLU A C 1
ATOM 714 O O . GLU A 1 92 ? -8.719 4.189 3.110 1.00 96.62 92 GLU A O 1
ATOM 719 N N . LEU A 1 93 ? -7.028 3.109 4.104 1.00 97.19 93 LEU A N 1
ATOM 720 C CA . LEU A 1 93 ? -6.049 3.439 3.073 1.00 97.19 93 LEU A CA 1
ATOM 721 C C . LEU A 1 93 ? -6.271 2.663 1.761 1.00 97.19 93 LEU A C 1
ATOM 723 O O . LEU A 1 93 ? -5.940 3.167 0.681 1.00 97.19 93 LEU A O 1
ATOM 727 N N . LEU A 1 94 ? -6.835 1.450 1.825 1.00 95.12 94 LEU A N 1
ATOM 728 C CA . LEU A 1 94 ? -6.971 0.543 0.677 1.00 95.12 94 LEU A CA 1
ATOM 729 C C . LEU A 1 94 ? -7.693 1.153 -0.538 1.00 95.12 94 LEU A C 1
ATOM 731 O O . LEU A 1 94 ? -7.187 0.969 -1.644 1.00 95.12 94 LEU A O 1
ATOM 735 N N . PRO A 1 95 ? -8.795 1.915 -0.410 1.00 91.56 95 PRO A N 1
ATOM 736 C CA . PRO A 1 95 ? -9.418 2.613 -1.538 1.00 91.56 95 PRO A CA 1
ATOM 737 C C . PRO A 1 95 ? -8.486 3.560 -2.310 1.00 91.56 95 PRO A C 1
ATOM 739 O O . PRO A 1 95 ? -8.687 3.792 -3.504 1.00 91.56 95 PRO A O 1
ATOM 742 N N . TYR A 1 96 ? -7.457 4.111 -1.658 1.00 91.56 96 TYR A N 1
ATOM 743 C CA . TYR A 1 96 ? -6.513 5.032 -2.292 1.00 91.56 96 TYR A CA 1
ATOM 744 C C . TYR A 1 96 ? -5.380 4.298 -3.009 1.00 91.56 96 TYR A C 1
ATOM 746 O O . TYR A 1 96 ? -4.966 4.715 -4.093 1.00 91.56 96 TYR A O 1
ATOM 754 N N . VAL A 1 97 ? -4.893 3.207 -2.421 1.00 91.94 97 VAL A N 1
ATOM 755 C CA . VAL A 1 97 ? -3.751 2.436 -2.942 1.00 91.94 97 VAL A CA 1
ATOM 756 C C . VAL A 1 97 ? -4.165 1.264 -3.818 1.00 91.94 97 VAL A C 1
ATOM 758 O O . VAL A 1 97 ? -3.334 0.688 -4.517 1.00 91.94 97 VAL A O 1
ATOM 761 N N . GLY A 1 98 ? -5.443 0.904 -3.764 1.00 87.00 98 GLY A N 1
ATOM 762 C CA . GLY A 1 98 ? -5.958 -0.330 -4.307 1.00 87.00 98 GLY A CA 1
ATOM 763 C C . GLY A 1 98 ? -6.255 -0.311 -5.799 1.00 87.00 98 GLY A C 1
ATOM 764 O O . GLY A 1 98 ? -6.574 0.715 -6.403 1.00 87.00 98 GLY A O 1
ATOM 765 N N . ASP A 1 99 ? -6.203 -1.501 -6.390 1.00 89.12 99 ASP A N 1
ATOM 766 C CA . ASP A 1 99 ? -6.799 -1.798 -7.690 1.00 89.12 99 ASP A CA 1
ATOM 767 C C . ASP A 1 99 ? -7.754 -2.996 -7.585 1.00 89.12 99 ASP A C 1
ATOM 769 O O . ASP A 1 99 ? -8.066 -3.465 -6.493 1.00 89.12 99 ASP A O 1
ATOM 773 N N . ARG A 1 100 ? -8.213 -3.531 -8.723 1.00 91.44 100 ARG A N 1
ATOM 774 C CA . ARG A 1 100 ? -9.136 -4.682 -8.785 1.00 91.4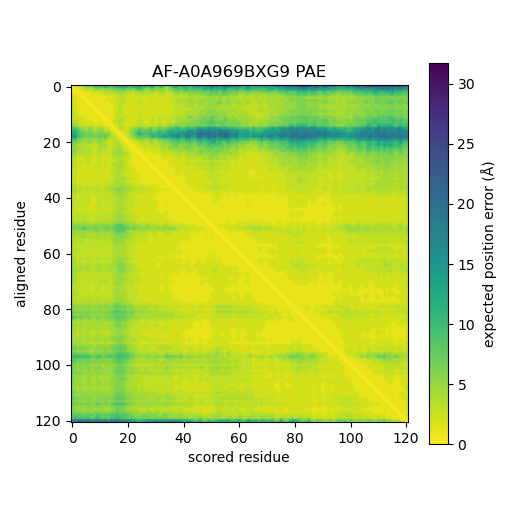4 100 ARG A CA 1
ATOM 775 C C . ARG A 1 100 ? -8.719 -5.899 -7.950 1.00 91.44 100 ARG A C 1
ATOM 777 O O . ARG A 1 100 ? -9.573 -6.719 -7.634 1.00 91.44 100 ARG A O 1
ATOM 784 N N . ARG A 1 101 ? -7.438 -6.056 -7.606 1.00 92.00 101 ARG A N 1
ATOM 785 C CA . ARG A 1 101 ? -6.951 -7.159 -6.764 1.00 92.00 101 ARG A CA 1
ATOM 786 C C . ARG A 1 101 ? -7.488 -7.063 -5.333 1.00 92.00 101 ARG A C 1
ATOM 788 O O . ARG A 1 101 ? -7.677 -8.104 -4.712 1.00 92.00 101 ARG A O 1
ATOM 795 N N . VAL A 1 102 ? -7.819 -5.858 -4.852 1.00 92.50 102 VAL A N 1
ATOM 796 C CA . VAL A 1 102 ? -8.421 -5.641 -3.523 1.00 92.50 102 VAL A CA 1
ATOM 797 C C . VAL A 1 102 ? -9.786 -6.320 -3.381 1.00 92.50 102 VAL A C 1
ATOM 799 O O . VAL A 1 102 ? -10.170 -6.711 -2.284 1.00 92.50 102 VAL A O 1
ATOM 802 N N . LEU A 1 103 ? -10.503 -6.529 -4.495 1.00 93.00 103 LEU A N 1
ATOM 803 C CA . LEU A 1 103 ? -11.837 -7.138 -4.494 1.00 93.00 103 LEU A CA 1
ATOM 804 C C . LEU A 1 103 ? -11.836 -8.547 -3.887 1.00 93.00 103 LEU A C 1
ATOM 806 O O . LEU A 1 103 ? -12.836 -8.965 -3.311 1.00 93.00 103 LEU A O 1
ATOM 810 N N . GLY A 1 104 ? -10.712 -9.266 -3.982 1.00 94.62 104 GLY A N 1
ATOM 811 C CA . GLY A 1 104 ? -10.558 -10.587 -3.371 1.00 94.62 104 GLY A CA 1
ATOM 812 C C . GLY A 1 104 ? -10.519 -10.568 -1.839 1.00 94.62 104 GLY A C 1
ATOM 813 O O . GLY A 1 104 ? -10.748 -11.608 -1.231 1.00 94.62 104 GLY A O 1
ATOM 814 N N . TRP A 1 105 ? -10.250 -9.416 -1.218 1.00 96.06 105 TRP A N 1
ATOM 815 C CA . TRP A 1 105 ? -10.138 -9.262 0.238 1.00 96.06 105 TRP A CA 1
ATOM 816 C C . TRP A 1 105 ? -11.397 -8.678 0.885 1.00 96.06 105 TRP A C 1
ATOM 818 O O . TRP A 1 105 ? -11.608 -8.868 2.079 1.00 96.06 105 TRP A O 1
ATOM 828 N N . ILE A 1 106 ? -12.271 -8.033 0.101 1.00 94.56 106 ILE A N 1
ATOM 829 C CA . ILE A 1 106 ? -13.528 -7.430 0.580 1.00 94.56 106 ILE A CA 1
ATOM 830 C C . ILE A 1 106 ? -14.373 -8.386 1.441 1.00 94.56 106 ILE A C 1
ATOM 832 O O . ILE A 1 106 ? -14.859 -7.944 2.483 1.00 94.56 106 ILE A O 1
ATOM 836 N N . PRO A 1 107 ? -14.542 -9.683 1.097 1.00 97.19 107 PRO A N 1
ATOM 837 C CA . PRO A 1 107 ? -15.311 -10.594 1.943 1.00 97.19 107 PRO A CA 1
ATOM 838 C C . PRO A 1 107 ? -14.771 -10.719 3.374 1.00 97.19 107 PRO A C 1
ATOM 840 O O . PRO A 1 107 ? -15.555 -10.922 4.296 1.00 97.19 107 PRO A O 1
ATOM 843 N N . GLU A 1 108 ? -13.457 -10.584 3.573 1.00 97.38 108 GLU A N 1
ATOM 844 C CA . GLU A 1 108 ? -12.849 -10.637 4.906 1.00 97.38 108 GLU A CA 1
ATOM 845 C C . GLU A 1 108 ? -13.130 -9.364 5.705 1.00 97.38 108 GLU A C 1
ATOM 847 O O . GLU A 1 108 ? -13.420 -9.453 6.894 1.00 97.38 108 GLU A O 1
ATOM 852 N N . PHE A 1 109 ? -13.111 -8.197 5.059 1.00 96.12 109 PHE A N 1
ATOM 853 C CA . PHE A 1 109 ? -13.435 -6.929 5.714 1.00 96.12 109 PHE A CA 1
ATOM 854 C C . PHE A 1 109 ? -14.917 -6.852 6.114 1.00 96.12 109 PHE A C 1
ATOM 856 O O . PHE A 1 109 ? -15.244 -6.445 7.225 1.00 96.12 109 PHE A O 1
ATOM 863 N N . LEU A 1 110 ? -15.824 -7.312 5.245 1.00 97.06 110 LEU A N 1
ATOM 864 C CA . LEU A 1 110 ? -17.262 -7.365 5.539 1.00 97.06 110 LEU A CA 1
ATOM 865 C C . LEU A 1 110 ? -17.609 -8.368 6.651 1.00 97.06 110 LEU A C 1
ATOM 867 O O . LEU A 1 110 ? -18.627 -8.214 7.324 1.00 97.06 110 LEU A O 1
ATOM 871 N N . ALA A 1 111 ? -16.782 -9.399 6.836 1.00 97.12 111 ALA A N 1
ATOM 872 C CA . ALA A 1 111 ? -16.933 -10.387 7.900 1.00 97.12 111 ALA A CA 1
ATOM 873 C C . ALA A 1 111 ? -16.254 -9.972 9.219 1.00 97.12 111 ALA A C 1
ATOM 875 O O . ALA A 1 111 ? -16.362 -10.705 10.206 1.00 97.12 111 ALA A O 1
ATOM 876 N N . ASP A 1 112 ? -15.555 -8.832 9.255 1.00 97.25 112 ASP A N 1
ATOM 877 C CA . ASP A 1 112 ? -14.820 -8.393 10.438 1.00 97.25 112 ASP A CA 1
ATOM 878 C C . ASP A 1 112 ? -15.766 -8.073 11.602 1.00 97.25 112 ASP A C 1
ATOM 880 O O . ASP A 1 112 ? -16.802 -7.453 11.374 1.00 97.25 112 ASP A O 1
ATOM 884 N N . PRO A 1 113 ? -15.465 -8.443 12.858 1.00 95.19 113 PRO A N 1
ATOM 885 C CA . PRO A 1 113 ? -16.307 -8.054 13.989 1.00 95.19 113 PRO A CA 1
ATOM 886 C C . PRO A 1 113 ? -16.341 -6.534 14.239 1.00 95.19 113 PRO A C 1
ATOM 888 O O . PRO A 1 113 ? -17.293 -6.055 14.862 1.00 95.19 113 PRO A O 1
ATOM 891 N N . ASP A 1 114 ? -15.340 -5.773 13.779 1.00 95.81 114 ASP A N 1
ATOM 892 C CA . ASP A 1 114 ? -15.323 -4.315 13.891 1.00 95.81 114 ASP A CA 1
ATOM 893 C C . ASP A 1 114 ? -16.212 -3.670 12.815 1.00 95.81 114 ASP A C 1
ATOM 895 O O . ASP A 1 114 ? -15.927 -3.701 11.616 1.00 95.81 114 ASP A O 1
ATOM 899 N N . ARG A 1 115 ? -17.297 -3.022 13.252 1.00 95.56 115 ARG A N 1
ATOM 900 C CA . ARG A 1 115 ? -18.229 -2.323 12.353 1.00 95.56 115 ARG A CA 1
ATOM 901 C C . ARG A 1 115 ? -17.588 -1.161 11.603 1.00 95.56 115 ARG A C 1
ATOM 903 O O . ARG A 1 115 ? -18.080 -0.796 10.540 1.00 95.56 115 ARG A O 1
ATOM 910 N N . THR A 1 116 ? -16.527 -0.567 12.140 1.00 96.88 116 THR A N 1
ATOM 911 C CA . THR A 1 116 ? -15.796 0.507 11.462 1.00 96.88 116 THR A CA 1
ATOM 912 C C . THR A 1 116 ? -15.175 -0.026 10.178 1.00 96.88 116 THR A C 1
ATOM 914 O O . THR A 1 116 ? -15.362 0.571 9.125 1.00 96.88 116 THR A O 1
ATOM 917 N N . ILE A 1 117 ? -14.546 -1.204 10.243 1.00 96.88 117 ILE A N 1
ATOM 918 C CA . ILE A 1 117 ? -13.965 -1.893 9.083 1.00 96.88 117 ILE A CA 1
ATOM 919 C C . ILE A 1 117 ? -15.048 -2.264 8.064 1.00 96.88 117 ILE A C 1
ATOM 921 O O . ILE A 1 117 ? -14.876 -2.018 6.872 1.00 96.88 117 ILE A O 1
ATOM 925 N N . GLN A 1 118 ? -16.191 -2.784 8.524 1.00 96.06 118 GLN A N 1
ATOM 926 C CA . GLN A 1 118 ? -17.313 -3.117 7.637 1.00 96.06 118 GLN A CA 1
ATOM 927 C C . GLN A 1 118 ? -17.822 -1.898 6.851 1.00 96.06 118 GLN A C 1
ATOM 929 O O . GLN A 1 118 ? -18.136 -2.016 5.671 1.00 96.06 118 GLN A O 1
ATOM 934 N N . ASN A 1 119 ? -17.895 -0.729 7.494 1.00 94.12 119 ASN A N 1
ATOM 935 C CA . ASN A 1 119 ? -18.405 0.503 6.884 1.00 94.12 119 ASN A CA 1
ATOM 936 C C . ASN A 1 119 ? -17.421 1.166 5.902 1.00 94.12 119 ASN A C 1
ATOM 938 O O . ASN A 1 119 ? -17.811 2.104 5.209 1.00 94.12 119 ASN A O 1
ATOM 942 N N . LEU A 1 120 ? -16.161 0.720 5.864 1.00 90.44 120 LEU A N 1
ATOM 943 C CA . LEU A 1 120 ? -15.138 1.211 4.931 1.00 90.44 120 LEU A CA 1
ATOM 944 C C . LEU A 1 120 ? -15.165 0.492 3.569 1.00 90.44 120 LEU A C 1
ATOM 946 O O . LEU A 1 120 ? -14.415 0.880 2.672 1.00 90.44 120 LEU A O 1
ATOM 950 N N . CYS A 1 121 ? -15.991 -0.548 3.425 1.00 76.81 121 CYS A N 1
ATOM 951 C CA . CYS A 1 121 ? -16.057 -1.414 2.246 1.00 76.81 121 CYS A CA 1
ATOM 952 C C . CYS A 1 121 ? -17.208 -1.078 1.297 1.00 76.81 121 CYS A C 1
ATOM 954 O O . CYS A 1 121 ? -18.314 -0.753 1.782 1.00 76.81 121 CYS A O 1
#

Sequence (121 aa):
MKVNWSILARELGTLIDSQNEMGGSDLGIQVIEHLLGSDFFEQAVEHYVSGEAGSELARSVLLRLRPWSGMKHCYAIFKASKNSDERVMAVELLPYVGDRRVLGWIPEFLADPDRTIQNLC

Solvent-accessible surface area (backbone atoms only — not comparable to full-atom values): 6776 Å² total; per-residue (Å²): 139,85,83,61,62,74,58,53,30,44,77,70,62,32,39,78,55,98,87,45,73,62,85,50,72,69,56,53,37,53,50,50,42,63,75,62,36,54,67,55,38,37,52,33,46,50,41,34,44,68,66,42,94,60,17,69,55,32,47,50,53,37,42,75,51,37,42,68,50,29,39,51,42,27,52,48,38,46,75,67,52,87,48,69,64,46,24,40,42,21,53,64,45,37,81,48,23,48,59,83,74,51,64,79,50,47,67,60,40,62,66,40,90,51,64,69,47,32,71,68,106

Secondary structure (DSSP, 8-state):
----HHHHHHHTT-B-SSS-B---HHHHHHHHHHHH-HHHHHHHHHHHHTT-TTHHHHHHHHHHH--HHHHHHHHHHHHH---HHHHHHHHHHHHHH--GGGGGTHHHHHT-S-HHHHHT-

Foldseek 3Di:
DDDPVVVLQVVLVQDVDPPGGDDDPLVVLVSVCVVCDLVNLLVLLVCLLVVDPCNVVSLVVLLSSLDPSNLVSLVVQLVPPPDPSSNLSSLLSQVRSHDPVCVVCLVVQCVDPDVSSNVSD

Mean predicted aligned error: 3.62 Å